Protein AF-A0A0K1QFI7-F1 (afdb_mon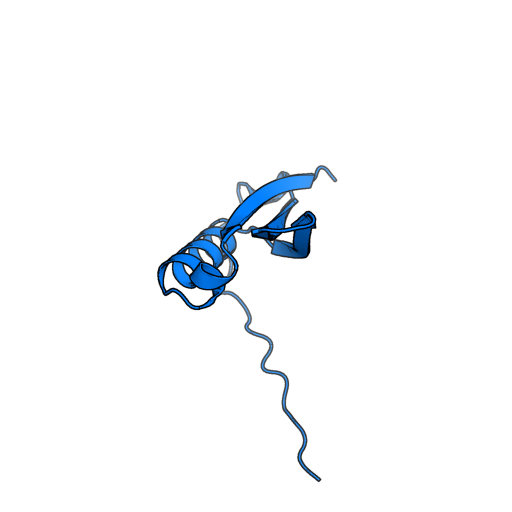omer_lite)

Organism: NCBI:txid1391654

Secondary structure (DSSP, 8-state):
--EEEEEEEEEGGGGGSHHHHHHHHHHHHTTPEEEEEEEE--TTT--EEEEEEEEEGGGGGS---------------

InterPro domains:
  IPR025234 YjzH-like [PF13783] (3-55)

Sequence (77 aa):
MRWEYKRLEFGIAEVASQVFQDELDAAGREGWELVATIQHARHGYSQQVHLVFKRSAVAKGIEPGPLRVARSASRAR

Foldseek 3Di:
DDKDKDKDKDALVCCPPPVVVVVVVVCVQQVWDWDDWDQDDDPDDRRMIMTMTMHDPVCNPPHDDDPPPPPPPDDDD

pLDDT: mean 77.06, std 19.26, range [38.59, 95.88]

Radius of gyration: 15.47 Å; chains: 1; bounding box: 30×40×44 Å

Structure (mmCIF, N/CA/C/O backbone):
data_AF-A0A0K1QFI7-F1
#
_entry.id   AF-A0A0K1QFI7-F1
#
loop_
_atom_site.group_PDB
_atom_site.id
_atom_site.type_symbol
_atom_site.label_atom_id
_atom_site.label_alt_id
_atom_site.label_comp_id
_atom_site.label_asym_id
_atom_site.label_entity_id
_atom_site.label_seq_id
_atom_site.pdbx_PDB_ins_code
_atom_site.Cartn_x
_atom_site.Cartn_y
_atom_site.Cartn_z
_atom_site.occupancy
_atom_site.B_iso_or_equiv
_atom_site.auth_seq_id
_atom_site.auth_comp_id
_atom_site.auth_asym_id
_atom_site.auth_atom_id
_atom_site.pdbx_PDB_model_num
ATOM 1 N N . MET A 1 1 ? -20.411 3.526 13.842 1.00 70.62 1 MET A N 1
ATOM 2 C CA . MET A 1 1 ? -18.969 3.202 13.748 1.00 70.62 1 MET A CA 1
ATOM 3 C C . MET A 1 1 ? -18.363 4.116 12.691 1.00 70.62 1 MET A C 1
ATOM 5 O O . MET A 1 1 ? -18.889 4.137 11.585 1.00 70.62 1 MET A O 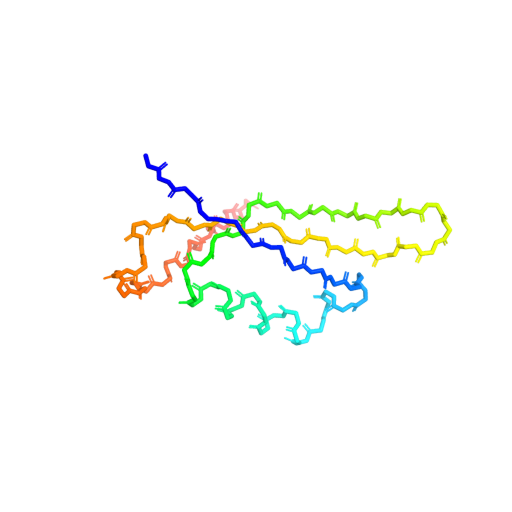1
ATOM 9 N N . ARG A 1 2 ? -17.377 4.954 13.040 1.00 87.56 2 ARG A N 1
ATOM 10 C CA . ARG A 1 2 ? -16.786 5.942 12.116 1.00 87.56 2 ARG A CA 1
ATOM 11 C C . ARG A 1 2 ? -15.522 5.355 11.487 1.00 87.56 2 ARG A C 1
ATOM 13 O O . ARG A 1 2 ? -14.705 4.786 12.206 1.00 87.56 2 ARG A O 1
ATOM 20 N N . TRP A 1 3 ? -15.382 5.494 10.174 1.00 90.56 3 TRP A N 1
ATOM 21 C CA . TRP A 1 3 ? -14.233 5.007 9.410 1.00 90.56 3 TRP A CA 1
ATOM 22 C C . TRP A 1 3 ? -13.351 6.170 8.963 1.00 90.56 3 TRP A C 1
ATOM 24 O O . TRP A 1 3 ? -13.852 7.247 8.636 1.00 90.56 3 TRP A O 1
ATOM 34 N N . GLU A 1 4 ? -12.046 5.934 8.961 1.00 94.25 4 GLU A N 1
ATOM 35 C CA . GLU A 1 4 ? -11.037 6.794 8.350 1.00 94.25 4 GLU A CA 1
ATOM 36 C C . GLU A 1 4 ? -10.538 6.126 7.069 1.00 94.25 4 GLU A C 1
ATOM 38 O O . GLU A 1 4 ? -10.473 4.896 6.998 1.00 94.25 4 GLU A O 1
ATOM 43 N N . TYR A 1 5 ? -10.161 6.934 6.079 1.00 93.88 5 TYR A N 1
ATOM 44 C CA . TYR A 1 5 ? -9.635 6.459 4.804 1.00 93.88 5 TYR A CA 1
ATOM 45 C C . TYR A 1 5 ? -8.328 7.172 4.470 1.00 93.88 5 TYR A C 1
ATOM 47 O O . TYR A 1 5 ? -8.193 8.372 4.711 1.00 93.88 5 TYR A O 1
ATOM 55 N N . LYS A 1 6 ? -7.388 6.431 3.884 1.00 93.12 6 LYS A N 1
ATOM 56 C CA . LYS A 1 6 ? -6.112 6.941 3.369 1.00 93.12 6 LYS A CA 1
ATOM 57 C C . LYS A 1 6 ? -5.914 6.421 1.949 1.00 93.12 6 LYS A C 1
ATOM 59 O O . LYS A 1 6 ? -6.309 5.297 1.639 1.00 93.12 6 LYS A O 1
ATOM 64 N N . ARG A 1 7 ? -5.300 7.240 1.093 1.00 94.44 7 ARG A N 1
ATOM 65 C CA . ARG A 1 7 ? -4.904 6.861 -0.265 1.00 94.44 7 ARG A CA 1
ATOM 66 C C . ARG A 1 7 ? -3.392 6.968 -0.405 1.00 94.44 7 ARG A C 1
ATOM 68 O O . ARG A 1 7 ? -2.833 7.989 -0.016 1.00 94.44 7 ARG A O 1
ATOM 75 N N . LEU A 1 8 ? -2.771 5.947 -0.983 1.00 92.44 8 LEU A N 1
ATOM 76 C CA . LEU A 1 8 ? -1.400 6.002 -1.487 1.00 92.44 8 LEU A CA 1
ATOM 77 C C . LEU A 1 8 ? -1.418 5.883 -3.011 1.00 92.44 8 LEU A C 1
ATOM 79 O O . LEU A 1 8 ? -2.316 5.257 -3.576 1.00 92.44 8 LEU A O 1
ATOM 83 N N . GLU A 1 9 ? -0.449 6.504 -3.665 1.00 91.88 9 GLU A N 1
ATOM 84 C CA . GLU A 1 9 ? -0.338 6.559 -5.119 1.00 91.88 9 GLU A CA 1
ATOM 85 C C . GLU A 1 9 ? 1.091 6.207 -5.508 1.00 91.88 9 GLU A C 1
ATOM 87 O O . GLU A 1 9 ? 2.034 6.779 -4.969 1.00 91.88 9 GLU A O 1
ATOM 92 N N . PHE A 1 10 ? 1.228 5.252 -6.423 1.00 89.81 10 PHE A N 1
ATOM 93 C CA . PHE A 1 10 ? 2.516 4.757 -6.894 1.00 89.81 10 PHE A CA 1
ATOM 94 C C . PHE A 1 10 ? 2.524 4.663 -8.411 1.00 89.81 10 PHE A C 1
ATOM 96 O O . PHE A 1 10 ? 1.488 4.401 -9.031 1.00 89.81 10 PHE A O 1
ATOM 103 N N . GLY A 1 11 ? 3.699 4.803 -9.015 1.00 88.81 11 GLY A N 1
ATOM 104 C CA . GLY A 1 11 ? 3.919 4.330 -10.375 1.00 88.81 11 GLY A CA 1
ATOM 105 C C . GLY A 1 11 ? 3.855 2.801 -10.431 1.00 88.81 11 GLY A C 1
ATOM 106 O O . GLY A 1 11 ? 4.297 2.112 -9.515 1.00 88.81 11 GLY A O 1
ATOM 107 N N . ILE A 1 12 ? 3.348 2.229 -11.524 1.00 84.62 12 ILE A N 1
ATOM 108 C CA . ILE A 1 12 ? 3.240 0.770 -11.684 1.00 84.62 12 ILE A CA 1
ATOM 109 C C . ILE A 1 12 ? 4.617 0.097 -11.629 1.00 84.62 12 ILE A C 1
ATOM 111 O O . ILE A 1 12 ? 4.741 -1.013 -11.122 1.00 84.62 12 ILE A O 1
ATOM 115 N N . ALA A 1 13 ? 5.655 0.790 -12.109 1.00 85.25 13 ALA A N 1
ATOM 116 C CA . ALA A 1 13 ? 7.035 0.324 -12.056 1.00 85.25 13 ALA A CA 1
ATOM 117 C C . ALA A 1 13 ? 7.567 0.263 -10.613 1.00 85.25 13 ALA A C 1
ATOM 119 O O . ALA A 1 13 ? 8.442 -0.543 -10.310 1.00 85.25 13 ALA A O 1
ATOM 120 N N . GLU A 1 14 ? 7.015 1.077 -9.712 1.00 86.50 14 GLU A N 1
ATOM 121 C CA . GLU A 1 14 ? 7.424 1.151 -8.309 1.00 86.50 14 GLU A CA 1
ATOM 122 C C . GLU A 1 14 ? 6.762 0.071 -7.452 1.00 86.50 14 GLU A C 1
ATOM 124 O O . GLU A 1 14 ? 7.245 -0.207 -6.361 1.00 86.50 14 GLU A O 1
ATOM 129 N N . VAL A 1 15 ? 5.713 -0.600 -7.939 1.00 84.94 15 VAL A N 1
ATOM 130 C CA . VAL A 1 15 ? 5.028 -1.686 -7.206 1.00 84.94 15 VAL A CA 1
ATOM 131 C C . VAL A 1 15 ? 5.972 -2.859 -6.902 1.00 84.94 15 VAL A C 1
ATOM 133 O O . VAL A 1 15 ? 5.803 -3.556 -5.904 1.00 84.94 15 VAL A O 1
ATOM 136 N N . ALA A 1 16 ? 6.992 -3.065 -7.739 1.00 86.38 16 ALA A N 1
ATOM 137 C CA . ALA A 1 16 ? 8.029 -4.072 -7.515 1.00 86.38 16 ALA A CA 1
ATOM 138 C C . ALA A 1 16 ? 9.178 -3.582 -6.610 1.00 86.38 16 ALA A C 1
ATOM 140 O O . ALA A 1 16 ? 10.093 -4.348 -6.314 1.00 86.38 16 ALA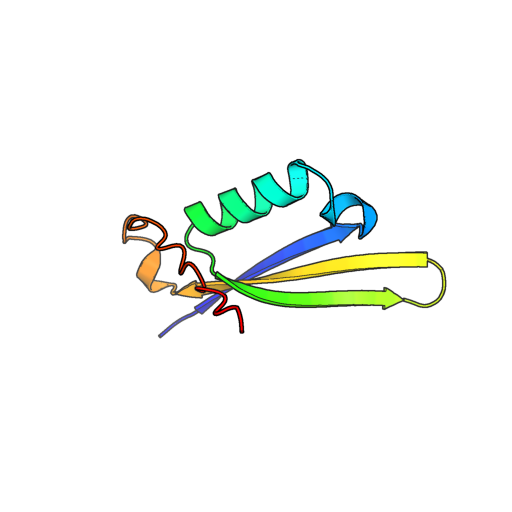 A O 1
ATOM 141 N N . SER A 1 17 ? 9.170 -2.311 -6.201 1.00 91.00 17 SER A N 1
ATOM 142 C CA . SER A 1 17 ? 10.237 -1.728 -5.388 1.00 91.00 17 SER A CA 1
ATOM 143 C C . SER A 1 17 ? 10.107 -2.107 -3.912 1.00 91.00 17 SER A C 1
ATOM 145 O O . SER A 1 17 ? 9.011 -2.329 -3.396 1.00 91.00 17 SER A O 1
ATOM 147 N N . GLN A 1 18 ? 11.241 -2.109 -3.206 1.00 92.75 18 GLN A N 1
ATOM 148 C CA . GLN A 1 18 ? 11.256 -2.262 -1.750 1.00 92.75 18 GLN A CA 1
ATOM 149 C C . GLN A 1 18 ? 10.481 -1.131 -1.055 1.00 92.75 18 GLN A C 1
ATOM 151 O O . GLN A 1 18 ? 9.765 -1.387 -0.097 1.00 92.75 18 GLN A O 1
ATOM 156 N N . VAL A 1 19 ? 10.539 0.090 -1.599 1.00 89.50 19 VAL A N 1
ATOM 157 C CA . VAL A 1 19 ? 9.817 1.261 -1.070 1.00 89.50 19 VAL A CA 1
ATOM 158 C C . VAL A 1 19 ? 8.310 1.006 -1.009 1.00 89.50 19 VAL A C 1
ATOM 160 O O . VAL A 1 19 ? 7.663 1.343 -0.023 1.00 89.50 19 VAL A O 1
ATOM 163 N N . PHE A 1 20 ? 7.746 0.355 -2.028 1.00 91.88 20 PHE A N 1
ATOM 164 C CA . PHE A 1 20 ? 6.331 -0.011 -2.029 1.00 91.88 20 PHE A CA 1
ATOM 165 C C . PHE A 1 20 ? 5.986 -1.004 -0.910 1.00 91.88 20 PHE A C 1
ATOM 167 O O . PHE A 1 20 ? 4.966 -0.843 -0.243 1.00 91.88 20 PHE A O 1
ATOM 174 N N . GLN A 1 21 ? 6.839 -2.007 -0.676 1.00 92.38 21 GLN A N 1
ATOM 175 C CA . GLN A 1 21 ? 6.646 -2.964 0.421 1.00 92.38 21 GLN A CA 1
ATOM 176 C C . GLN A 1 21 ? 6.753 -2.281 1.788 1.00 92.38 21 GLN A C 1
ATOM 178 O O . GLN A 1 21 ? 5.913 -2.514 2.656 1.00 92.38 21 GLN A O 1
ATOM 183 N N . ASP A 1 22 ? 7.724 -1.383 1.957 1.00 93.69 22 ASP A N 1
ATOM 184 C CA . ASP A 1 22 ? 7.934 -0.656 3.209 1.00 93.69 22 ASP A CA 1
ATOM 185 C C . ASP A 1 22 ? 6.722 0.224 3.565 1.00 93.69 22 ASP A C 1
ATOM 187 O O . ASP A 1 22 ? 6.303 0.269 4.724 1.00 93.69 22 ASP A O 1
ATOM 191 N N . GLU A 1 23 ? 6.106 0.872 2.572 1.00 93.88 23 GLU A N 1
ATOM 192 C CA . GLU A 1 23 ? 4.884 1.670 2.743 1.00 93.88 23 GLU A CA 1
ATOM 193 C C . GLU A 1 23 ? 3.659 0.812 3.099 1.00 93.88 23 GLU A C 1
ATOM 195 O O . GLU A 1 23 ? 2.845 1.202 3.944 1.00 93.88 23 GLU A O 1
ATOM 200 N N . LEU A 1 24 ? 3.523 -0.377 2.496 1.00 92.69 24 LEU A N 1
ATOM 201 C CA . LEU A 1 24 ? 2.470 -1.334 2.856 1.00 92.69 24 LEU A CA 1
ATOM 202 C C . LEU A 1 24 ? 2.621 -1.819 4.300 1.00 92.69 24 LEU A C 1
ATOM 204 O O . LEU A 1 24 ? 1.643 -1.841 5.052 1.00 92.69 24 LEU A O 1
ATOM 208 N N . ASP A 1 25 ? 3.843 -2.165 4.698 1.00 93.75 25 ASP A N 1
ATOM 209 C CA . ASP A 1 25 ? 4.147 -2.605 6.054 1.00 93.75 25 ASP A CA 1
ATOM 210 C C . ASP A 1 25 ? 3.926 -1.483 7.071 1.00 93.75 25 ASP A C 1
ATOM 212 O O . ASP A 1 25 ? 3.364 -1.723 8.143 1.00 93.75 25 ASP A O 1
ATOM 216 N N . ALA A 1 26 ? 4.330 -0.251 6.749 1.00 93.06 26 ALA A N 1
ATOM 217 C CA . ALA A 1 26 ? 4.083 0.918 7.588 1.00 93.06 26 ALA A CA 1
ATOM 218 C C . ALA A 1 26 ? 2.577 1.161 7.770 1.00 93.06 26 ALA A C 1
ATOM 220 O O . ALA A 1 26 ? 2.108 1.313 8.901 1.00 93.06 26 ALA A O 1
ATOM 221 N N . ALA A 1 27 ? 1.800 1.098 6.684 1.00 91.81 27 ALA A N 1
ATOM 222 C CA . ALA A 1 27 ? 0.347 1.211 6.742 1.00 91.81 27 ALA A CA 1
ATOM 223 C C . ALA A 1 27 ? -0.273 0.106 7.619 1.00 91.81 27 ALA A C 1
ATOM 225 O O . ALA A 1 27 ? -1.104 0.398 8.481 1.00 91.81 27 ALA A O 1
ATOM 226 N N . GLY A 1 28 ? 0.176 -1.143 7.468 1.00 91.44 28 GLY A N 1
ATOM 227 C CA . GLY A 1 28 ? -0.264 -2.262 8.300 1.00 91.44 28 GLY A CA 1
ATOM 228 C C . GLY A 1 28 ? 0.051 -2.066 9.788 1.00 91.44 28 GLY A C 1
ATOM 229 O O . GLY A 1 28 ? -0.816 -2.295 10.633 1.00 91.44 28 GLY A O 1
ATOM 230 N N . ARG A 1 29 ? 1.254 -1.576 10.127 1.00 91.88 29 ARG A N 1
ATOM 231 C CA . ARG A 1 29 ? 1.660 -1.262 11.515 1.00 91.88 29 ARG A CA 1
ATOM 232 C C . ARG A 1 29 ? 0.838 -0.131 12.130 1.00 91.88 29 ARG A C 1
ATOM 234 O O . ARG A 1 29 ? 0.540 -0.168 13.318 1.00 91.88 29 ARG A O 1
ATOM 241 N N . GLU A 1 30 ? 0.426 0.845 11.328 1.00 90.38 30 GLU A N 1
ATOM 242 C CA . GLU A 1 30 ? -0.499 1.914 11.730 1.00 90.38 30 GLU A CA 1
ATOM 243 C C . GLU A 1 30 ? -1.964 1.439 11.875 1.00 90.38 30 GLU A C 1
ATOM 245 O O . GLU A 1 30 ? -2.851 2.230 12.227 1.00 90.38 30 GLU A O 1
ATOM 250 N N . GLY A 1 31 ? -2.242 0.163 11.592 1.00 92.12 31 GLY A N 1
ATOM 251 C CA . GLY A 1 31 ? -3.575 -0.430 11.665 1.00 92.12 31 GLY A CA 1
ATOM 252 C C . GLY A 1 31 ? -4.464 -0.110 10.463 1.00 92.12 31 GLY A C 1
ATOM 253 O O . GLY A 1 31 ? -5.688 -0.196 10.574 1.00 92.12 31 GLY A O 1
ATOM 254 N N . TRP A 1 32 ? -3.885 0.296 9.331 1.00 94.75 32 TRP A N 1
ATOM 255 C CA . TRP A 1 32 ? -4.623 0.467 8.084 1.00 94.75 32 TRP A CA 1
ATOM 256 C C . TRP A 1 32 ? -4.834 -0.877 7.384 1.00 94.75 32 TRP A C 1
ATOM 258 O O . TRP A 1 32 ? -3.909 -1.664 7.209 1.00 94.75 32 TRP A O 1
ATOM 268 N N . GLU A 1 33 ? -6.060 -1.113 6.928 1.00 93.81 33 GLU A N 1
ATOM 269 C CA . GLU A 1 33 ? -6.446 -2.283 6.141 1.00 93.81 33 GLU A CA 1
ATOM 270 C C . GLU A 1 33 ? -6.593 -1.875 4.673 1.00 93.81 33 GLU A C 1
ATOM 272 O O . GLU A 1 33 ? -7.360 -0.959 4.359 1.00 93.81 33 GLU A O 1
ATOM 277 N N . LEU A 1 34 ? -5.873 -2.545 3.769 1.00 93.94 34 LEU A N 1
ATOM 278 C CA . LEU A 1 34 ? -6.013 -2.331 2.328 1.00 93.94 34 LEU A CA 1
ATOM 279 C C . LEU A 1 34 ? -7.380 -2.845 1.859 1.00 93.94 34 LEU A C 1
ATOM 281 O O . LEU A 1 34 ? -7.732 -3.994 2.114 1.00 93.94 34 LEU A O 1
ATOM 285 N N . VAL A 1 35 ? -8.139 -2.010 1.147 1.00 94.81 35 VAL A N 1
ATOM 286 C CA . VAL A 1 35 ? -9.495 -2.355 0.682 1.00 94.81 35 VAL A CA 1
ATOM 287 C C . VAL A 1 35 ? -9.665 -2.333 -0.825 1.00 94.81 35 VAL A C 1
ATOM 289 O O . VAL A 1 35 ? -10.536 -3.030 -1.339 1.00 94.81 35 VAL A O 1
ATOM 292 N N . ALA A 1 36 ? -8.872 -1.540 -1.541 1.00 91.75 36 ALA A N 1
ATOM 293 C CA . ALA A 1 36 ? -8.939 -1.497 -2.993 1.00 91.75 36 ALA A CA 1
ATOM 294 C C . ALA A 1 36 ? -7.593 -1.118 -3.604 1.00 91.75 36 ALA A C 1
ATOM 296 O O . ALA A 1 36 ? -6.874 -0.263 -3.085 1.00 91.75 36 ALA A O 1
ATOM 297 N N . THR A 1 37 ? -7.309 -1.722 -4.753 1.00 91.00 37 THR A N 1
ATOM 298 C CA . THR A 1 37 ? -6.203 -1.363 -5.639 1.00 91.00 37 THR A CA 1
ATOM 299 C C . THR A 1 37 ? -6.794 -0.938 -6.976 1.00 91.00 37 THR A C 1
ATOM 301 O O . THR A 1 37 ?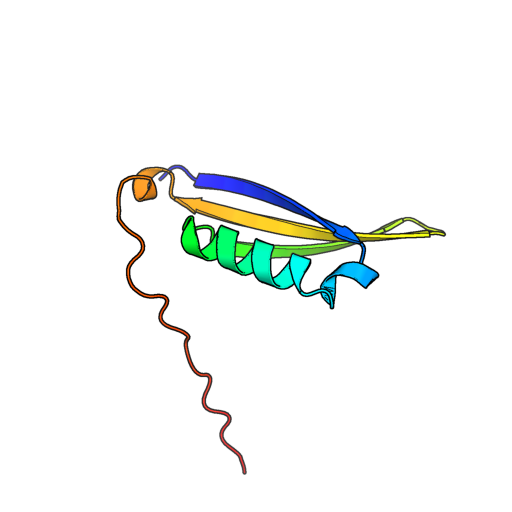 -7.385 -1.753 -7.683 1.00 91.00 37 THR A O 1
ATOM 304 N N . ILE A 1 38 ? -6.681 0.341 -7.313 1.00 88.12 38 ILE A N 1
ATOM 305 C CA . ILE A 1 38 ? -7.272 0.918 -8.519 1.00 88.12 38 ILE A CA 1
ATOM 306 C C . ILE A 1 38 ? -6.134 1.237 -9.478 1.00 88.12 38 ILE A C 1
ATOM 308 O O . ILE A 1 38 ? -5.325 2.126 -9.220 1.00 88.12 38 ILE A O 1
ATOM 312 N N . GLN A 1 39 ? -6.071 0.506 -10.587 1.00 82.12 39 GLN A N 1
ATOM 313 C CA . GLN A 1 39 ? -5.172 0.849 -11.682 1.00 82.12 39 GLN A CA 1
ATOM 314 C C . GLN A 1 39 ? -5.753 2.050 -12.420 1.00 82.12 39 GLN A C 1
ATOM 316 O O . GLN A 1 39 ? -6.860 1.990 -12.956 1.00 82.12 39 GLN A O 1
ATOM 321 N N . HIS A 1 40 ? -5.016 3.152 -12.428 1.00 75.44 40 HIS A N 1
ATOM 322 C CA . HIS A 1 40 ? -5.400 4.353 -13.142 1.00 75.44 40 HIS A CA 1
ATOM 323 C C . HIS A 1 40 ? -4.619 4.407 -14.457 1.00 75.44 40 HIS A C 1
ATOM 325 O O . HIS A 1 40 ? -3.490 4.890 -14.513 1.00 75.44 40 HIS A O 1
ATOM 331 N N . ALA A 1 41 ? -5.231 3.867 -15.515 1.00 66.31 41 ALA A N 1
ATOM 332 C CA . ALA A 1 41 ? -4.713 3.929 -16.876 1.00 66.31 41 ALA A CA 1
ATOM 333 C C . ALA A 1 41 ? -5.413 5.061 -17.639 1.00 66.31 41 ALA A C 1
ATOM 335 O O . ALA A 1 41 ? -6.519 4.899 -18.153 1.00 66.31 41 ALA A O 1
ATOM 336 N N . ARG A 1 42 ? -4.784 6.237 -17.707 1.00 62.16 42 ARG A N 1
ATOM 337 C CA . ARG A 1 42 ? -5.246 7.336 -18.570 1.00 62.16 42 ARG A CA 1
ATOM 338 C C . ARG A 1 42 ? -4.542 7.227 -19.923 1.00 62.16 42 ARG A C 1
ATOM 340 O O . ARG A 1 42 ? -3.312 7.162 -19.951 1.00 62.16 42 ARG A O 1
ATOM 347 N N . HIS A 1 43 ? -5.328 7.191 -21.007 1.00 53.47 43 HIS A N 1
ATOM 348 C CA . HIS A 1 43 ? -4.885 7.026 -22.399 1.00 53.47 43 HIS A CA 1
ATOM 349 C C . HIS A 1 43 ? -3.526 7.691 -22.678 1.00 53.47 43 HIS A C 1
ATOM 351 O O . HIS A 1 43 ? -3.406 8.914 -22.636 1.00 53.47 43 HIS A O 1
ATOM 357 N N . GLY A 1 44 ? -2.516 6.863 -22.959 1.00 58.12 44 GLY A N 1
ATOM 358 C CA . GLY A 1 44 ? -1.192 7.282 -23.417 1.00 58.12 44 GLY A CA 1
ATOM 359 C C . GLY A 1 44 ? -0.050 6.886 -22.485 1.00 58.12 44 GLY A C 1
ATOM 360 O O . GLY A 1 44 ? 0.839 6.170 -22.924 1.00 58.12 44 GLY A O 1
ATOM 361 N N . TYR A 1 45 ? -0.054 7.332 -21.222 1.00 56.78 45 TYR A N 1
ATOM 362 C CA . TYR A 1 45 ? 1.163 7.264 -20.385 1.00 56.78 45 TYR A CA 1
ATOM 363 C C . TYR A 1 45 ? 0.938 7.198 -18.867 1.00 56.78 45 TYR A C 1
ATOM 365 O O . TYR A 1 45 ? 1.910 7.136 -18.118 1.00 56.78 45 TYR A O 1
ATOM 373 N N . SER A 1 46 ? -0.303 7.215 -18.367 1.00 60.34 46 SER A N 1
ATOM 374 C CA . SER A 1 46 ? -0.510 7.140 -16.914 1.00 60.34 46 SER A CA 1
ATOM 375 C C . SER A 1 46 ? -0.490 5.676 -16.480 1.00 60.34 46 SER A C 1
ATOM 377 O O . SER A 1 46 ? -1.401 4.914 -16.792 1.00 60.34 46 SER A O 1
ATOM 379 N N . GLN A 1 47 ? 0.599 5.284 -15.820 1.00 78.00 47 GLN A N 1
ATOM 380 C CA . GLN A 1 47 ? 0.802 3.966 -15.229 1.00 78.00 47 GLN A CA 1
ATOM 381 C C . GLN A 1 47 ? 0.773 4.092 -13.705 1.00 78.00 47 GLN A C 1
ATOM 383 O O . GLN A 1 47 ? 1.787 3.876 -13.050 1.00 78.00 47 GLN A O 1
ATOM 388 N N . GLN A 1 48 ? -0.349 4.527 -13.137 1.00 86.81 48 GLN A N 1
ATOM 389 C CA . GLN A 1 48 ? -0.456 4.736 -11.693 1.00 86.81 48 GLN A CA 1
ATOM 390 C C . GLN A 1 48 ? -1.323 3.665 -11.040 1.00 86.81 48 GLN A C 1
ATOM 392 O O . GLN A 1 48 ? -2.291 3.170 -11.622 1.00 86.81 48 GLN A O 1
ATOM 397 N N . VAL A 1 49 ? -0.980 3.319 -9.806 1.00 89.25 49 VAL A N 1
ATOM 398 C CA . VAL A 1 49 ? -1.750 2.427 -8.946 1.00 89.25 49 VAL A CA 1
ATOM 399 C C . VAL A 1 49 ? -2.134 3.200 -7.698 1.00 89.25 49 VAL A C 1
ATOM 401 O O . VAL A 1 49 ? -1.281 3.703 -6.971 1.00 89.25 49 VAL A O 1
ATOM 404 N N . HIS A 1 50 ? -3.437 3.305 -7.457 1.00 91.44 50 HIS A N 1
ATOM 405 C CA . HIS A 1 50 ? -3.976 3.914 -6.251 1.00 91.44 50 HIS A CA 1
ATOM 406 C C . HIS A 1 50 ? -4.347 2.810 -5.270 1.00 91.44 50 HIS A C 1
ATOM 408 O O . HIS A 1 50 ? -5.150 1.929 -5.582 1.00 91.44 50 HIS A O 1
ATOM 414 N N . LEU A 1 51 ? -3.799 2.883 -4.067 1.00 93.75 51 LEU A N 1
ATOM 415 C CA . LEU A 1 51 ? -4.157 2.010 -2.961 1.00 93.75 51 LEU A CA 1
ATOM 416 C C . LEU A 1 51 ? -5.084 2.764 -2.019 1.00 93.75 51 LEU A C 1
ATOM 418 O O . LEU A 1 51 ? -4.765 3.870 -1.584 1.00 93.75 51 LEU A O 1
ATOM 422 N N . VAL A 1 52 ? -6.223 2.166 -1.693 1.00 94.94 52 VAL A N 1
ATOM 423 C CA . VAL A 1 52 ? -7.175 2.716 -0.728 1.00 94.94 52 VAL A CA 1
ATOM 424 C C . VAL A 1 52 ? -7.152 1.854 0.516 1.00 94.94 52 VAL A C 1
ATOM 426 O O . VAL A 1 52 ? -7.348 0.642 0.440 1.00 94.94 52 VAL A O 1
ATOM 429 N N . PHE A 1 53 ? -6.965 2.499 1.660 1.00 95.88 53 PHE A N 1
ATOM 430 C CA . PHE A 1 53 ? -6.989 1.867 2.965 1.00 95.88 53 PHE A CA 1
ATOM 431 C C . PHE A 1 53 ? -8.145 2.401 3.800 1.00 95.88 53 PHE A C 1
ATOM 433 O O . PHE A 1 53 ? -8.540 3.562 3.655 1.00 95.88 53 PHE A O 1
ATOM 440 N N . LYS A 1 54 ? -8.645 1.574 4.717 1.00 94.88 54 LYS A N 1
ATOM 441 C CA . LYS A 1 54 ? -9.573 1.986 5.773 1.00 94.88 54 LYS A CA 1
ATOM 442 C C . LYS A 1 54 ? -8.990 1.664 7.145 1.00 94.88 54 LYS A C 1
ATOM 444 O O . LYS A 1 54 ? -8.217 0.722 7.296 1.00 94.88 54 LYS A O 1
ATOM 449 N N . ARG A 1 55 ? -9.426 2.399 8.161 1.00 94.12 55 ARG A N 1
ATOM 450 C CA . ARG A 1 55 ? -9.207 2.055 9.571 1.00 94.12 55 ARG A CA 1
ATOM 451 C C . ARG A 1 55 ? -10.410 2.486 10.398 1.00 94.12 55 ARG A C 1
ATOM 453 O O . ARG A 1 55 ? -11.054 3.491 10.096 1.00 94.12 55 ARG A O 1
ATOM 460 N N . SER A 1 56 ? -10.738 1.727 11.441 1.00 89.69 56 SER A N 1
ATOM 461 C CA . SER A 1 56 ? -11.770 2.136 12.399 1.00 89.69 56 SER A CA 1
ATOM 462 C C . SER A 1 56 ? -11.269 3.337 13.203 1.00 89.69 56 SER A C 1
ATOM 464 O O . SER A 1 56 ? -10.216 3.252 13.829 1.00 89.69 56 SER A O 1
ATOM 466 N N . ALA A 1 57 ? -12.034 4.431 13.261 1.00 79.00 57 ALA A N 1
ATOM 467 C CA . ALA A 1 57 ? -11.665 5.618 14.045 1.00 79.00 57 ALA A CA 1
ATOM 468 C C . ALA A 1 57 ? -11.575 5.332 15.560 1.00 79.00 57 ALA A C 1
ATOM 470 O O . ALA A 1 57 ? -10.973 6.096 16.307 1.00 79.00 57 ALA A O 1
ATOM 471 N N . VAL A 1 58 ? -12.160 4.217 16.014 1.00 69.62 58 VAL A N 1
ATOM 472 C CA . VAL A 1 58 ? -12.093 3.740 17.406 1.00 69.62 58 VAL A CA 1
ATOM 473 C C . VAL A 1 58 ? -10.764 3.028 17.696 1.00 69.62 58 VAL A C 1
ATOM 475 O O . VAL A 1 58 ? -10.321 2.990 18.838 1.00 69.62 58 VAL A O 1
ATOM 478 N N . ALA A 1 59 ? -10.085 2.505 16.670 1.00 60.28 59 ALA A N 1
ATOM 479 C CA . ALA A 1 59 ? -8.840 1.748 16.820 1.00 60.28 59 ALA A CA 1
ATOM 480 C C . ALA A 1 59 ? -7.612 2.627 17.115 1.00 60.28 59 ALA A C 1
ATOM 482 O O . ALA A 1 59 ? -6.539 2.098 17.378 1.00 60.28 59 ALA A O 1
ATOM 483 N N . LYS A 1 60 ? -7.753 3.961 17.137 1.00 54.22 60 LYS A N 1
ATOM 484 C CA . LYS A 1 60 ? -6.645 4.900 17.395 1.00 54.22 60 LYS A CA 1
ATOM 485 C C . LYS A 1 60 ? -6.081 4.840 18.833 1.00 54.22 60 LYS A C 1
ATOM 487 O O . LYS A 1 60 ? -5.194 5.620 19.158 1.00 54.22 60 LYS A O 1
ATOM 492 N N . GLY A 1 61 ? -6.589 3.935 19.674 1.00 53.19 61 GLY A N 1
ATOM 493 C CA . GLY A 1 61 ? -6.111 3.670 21.037 1.00 53.19 61 GLY A CA 1
ATOM 494 C C . GLY A 1 61 ? -5.944 2.185 21.380 1.00 53.19 61 GLY A C 1
ATOM 495 O O . GLY A 1 61 ? -5.851 1.858 22.557 1.00 53.19 61 GLY A O 1
ATOM 496 N N . ILE A 1 62 ? -5.944 1.283 20.390 1.00 53.28 62 ILE A N 1
ATOM 497 C CA . ILE A 1 62 ? -5.720 -0.153 20.605 1.00 53.28 62 ILE A CA 1
ATOM 498 C C . ILE A 1 62 ? -4.394 -0.495 19.930 1.00 53.28 62 ILE A C 1
ATOM 500 O O . ILE A 1 62 ? -4.289 -0.396 18.709 1.00 53.28 62 ILE A O 1
ATOM 504 N N . GLU A 1 63 ? -3.381 -0.845 20.725 1.00 48.88 63 GLU A N 1
ATOM 505 C CA . GLU A 1 63 ? -2.087 -1.297 20.209 1.00 48.88 63 GLU A CA 1
ATOM 506 C C . GLU A 1 63 ? -2.297 -2.424 19.184 1.00 48.88 63 GLU A C 1
ATOM 508 O O . GLU A 1 63 ? -3.114 -3.323 19.426 1.00 48.88 63 GLU A O 1
ATOM 513 N N . PRO A 1 64 ? -1.616 -2.389 18.024 1.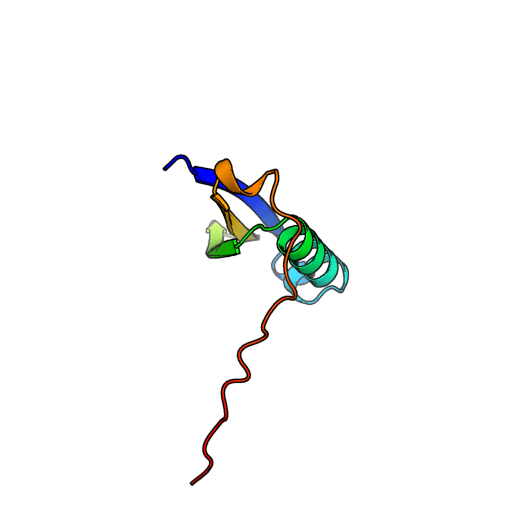00 55.25 64 PRO A N 1
ATOM 514 C CA . PRO A 1 64 ? -1.805 -3.394 16.992 1.00 55.25 64 PRO A CA 1
ATOM 515 C C . PRO A 1 64 ? -1.379 -4.762 17.537 1.00 55.25 64 PRO A C 1
ATOM 517 O O . PRO A 1 64 ? -0.197 -5.054 17.704 1.00 55.25 64 PRO A O 1
ATOM 520 N N . GLY A 1 65 ? -2.367 -5.613 17.826 1.00 53.25 65 GLY A N 1
ATOM 521 C CA . GLY A 1 65 ? -2.140 -7.026 18.103 1.00 53.25 65 GLY A CA 1
ATOM 522 C C . GLY A 1 65 ? -1.453 -7.698 16.907 1.00 53.25 65 GLY A C 1
ATOM 523 O O . GLY A 1 65 ? -1.611 -7.243 15.771 1.00 53.25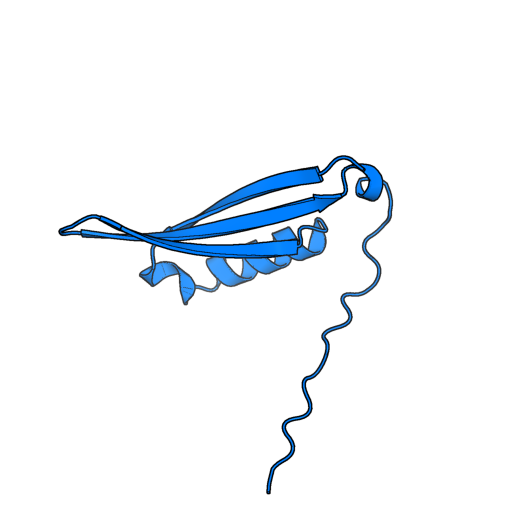 65 GLY A O 1
ATOM 524 N N . PRO A 1 66 ? -0.680 -8.774 17.132 1.00 46.56 66 PRO A N 1
ATOM 525 C CA . PRO A 1 66 ? 0.182 -9.350 16.109 1.00 46.56 66 PRO A CA 1
ATOM 526 C C . PRO A 1 66 ? -0.623 -9.732 14.864 1.00 46.56 66 PRO A C 1
ATOM 528 O O . PRO A 1 66 ? -1.606 -10.474 14.951 1.00 46.56 66 PRO A O 1
ATOM 531 N N . LEU A 1 67 ? -0.181 -9.216 13.711 1.00 50.53 67 LEU A N 1
ATOM 532 C CA . LEU A 1 67 ? -0.702 -9.521 12.381 1.00 50.53 67 LEU A CA 1
ATOM 533 C C . LEU A 1 67 ? -0.779 -11.044 12.206 1.00 50.53 67 LEU A C 1
ATOM 535 O O . LEU A 1 67 ? 0.228 -11.719 11.986 1.00 50.53 67 LEU A O 1
ATOM 539 N N . ARG A 1 68 ? -1.984 -11.614 12.313 1.00 46.06 68 ARG A N 1
ATOM 540 C CA . ARG A 1 68 ? -2.219 -13.017 11.965 1.00 46.06 68 ARG A CA 1
ATOM 541 C C . ARG A 1 68 ? -2.216 -13.125 10.447 1.00 46.06 68 ARG A C 1
ATOM 543 O O . ARG A 1 68 ? -3.252 -12.986 9.806 1.00 46.06 68 ARG A O 1
ATOM 550 N N . VAL A 1 69 ? -1.043 -13.387 9.880 1.00 43.16 69 VAL A N 1
ATOM 551 C CA . VAL A 1 69 ? -0.906 -13.828 8.490 1.00 43.16 69 VAL A CA 1
ATOM 552 C C . VAL A 1 69 ? -1.672 -15.145 8.352 1.00 43.16 69 VAL A C 1
ATOM 554 O O . VAL A 1 69 ? -1.218 -16.195 8.812 1.00 43.16 69 VAL A O 1
ATOM 557 N N . ALA A 1 70 ? -2.865 -15.091 7.759 1.00 43.47 70 ALA A N 1
ATOM 558 C CA . ALA A 1 70 ? -3.612 -16.281 7.388 1.00 43.47 70 ALA A CA 1
ATOM 559 C C . ALA A 1 70 ? -2.829 -16.996 6.279 1.00 43.47 70 ALA A C 1
ATOM 561 O O . ALA A 1 70 ? -2.876 -16.610 5.114 1.00 43.47 70 ALA A O 1
ATOM 562 N N . ARG A 1 71 ? -2.050 -18.021 6.645 1.00 38.59 71 ARG A N 1
ATOM 563 C CA . ARG A 1 71 ? -1.422 -18.911 5.667 1.00 38.59 71 ARG A CA 1
ATOM 564 C C . ARG A 1 71 ? -2.526 -19.710 4.982 1.00 38.59 71 ARG A C 1
ATOM 566 O O . ARG A 1 71 ? -3.053 -20.661 5.555 1.00 38.59 71 ARG A O 1
ATOM 573 N N . SER A 1 72 ? -2.869 -19.325 3.760 1.00 40.78 72 SER A N 1
ATOM 574 C CA . SER A 1 72 ? -3.683 -20.138 2.861 1.00 40.78 72 SER A CA 1
ATOM 575 C C . SER A 1 72 ? -2.923 -21.429 2.554 1.00 40.78 72 SER A C 1
ATOM 577 O O . SER A 1 72 ? -1.954 -21.428 1.797 1.00 40.78 72 SER A O 1
ATOM 579 N N . ALA A 1 73 ? -3.326 -22.536 3.178 1.00 42.34 73 ALA A N 1
ATOM 580 C CA . ALA A 1 73 ? -2.818 -23.859 2.846 1.00 42.34 73 ALA A CA 1
ATOM 581 C C . ALA A 1 73 ? -3.296 -24.231 1.433 1.00 42.34 73 ALA A C 1
ATOM 583 O O . ALA A 1 73 ? -4.466 -24.554 1.228 1.00 42.34 73 ALA A O 1
ATOM 584 N N . SER A 1 74 ? -2.394 -24.162 0.453 1.00 41.25 74 SER A N 1
ATOM 585 C CA . SER A 1 74 ? -2.644 -24.683 -0.889 1.00 41.25 74 SER A CA 1
ATOM 586 C C . SER A 1 74 ? -2.634 -26.210 -0.825 1.00 41.25 74 SER A C 1
ATOM 588 O O . SER A 1 74 ? -1.605 -26.834 -0.563 1.00 41.25 74 SER A O 1
ATOM 590 N N . ARG A 1 75 ? -3.811 -26.816 -0.988 1.00 39.72 75 ARG A N 1
ATOM 591 C CA . ARG A 1 75 ? -4.004 -28.267 -1.021 1.00 39.72 75 ARG A CA 1
ATOM 592 C C . ARG A 1 75 ? -3.679 -28.748 -2.438 1.00 39.72 75 ARG A C 1
ATOM 594 O O . ARG A 1 75 ? -4.516 -28.628 -3.328 1.00 39.72 75 ARG A O 1
ATOM 601 N N . ALA A 1 76 ? -2.462 -29.248 -2.637 1.00 46.25 76 ALA A N 1
ATOM 602 C CA . ALA A 1 76 ? -2.079 -29.956 -3.856 1.00 46.25 76 ALA A CA 1
ATOM 603 C C . ALA A 1 76 ? -2.911 -31.247 -3.996 1.00 46.25 76 ALA A C 1
ATOM 605 O O . ALA A 1 76 ? -3.155 -31.937 -3.001 1.00 46.25 76 ALA A O 1
ATOM 606 N N . ARG A 1 77 ? -3.372 -31.531 -5.217 1.00 58.94 77 ARG A N 1
ATOM 607 C CA . ARG A 1 77 ? -3.874 -32.842 -5.645 1.00 58.94 77 ARG A CA 1
ATOM 608 C C . ARG A 1 77 ? -2.828 -33.495 -6.527 1.00 58.94 77 ARG A C 1
ATOM 610 O O . ARG A 1 77 ? -2.174 -32.733 -7.272 1.00 58.94 77 ARG A O 1
#